Protein AF-A0A430AL68-F1 (afdb_monomer_lite)

pLDDT: mean 82.11, std 14.8, range [39.59, 92.88]

InterPro domains:
  IPR021512 Protein of unknown function DUF3173 [PF11372] (3-58)

Sequence (71 aa):
MITITKKDLVALGYGPTQSSNIIREAKKLMIKKGHTYYESRKLDRVPKEAIESLLGIKFPDKMNTSYEHKE

Foldseek 3Di:
DDKDFLVVCVLVVDDSVRSQVLQVQLLVQCVVVVNCVSVDPPDRIHHQVSSCVVVVHHDDPDPPSDPPPPD

Secondary structure (DSSP, 8-state):
--EEEHHHHHTTT--HHHHHHHHHHHHHHHHHTT-GGGG-TT--EEEHHHHHHHHT-PPPSS---------

Radius of gyration: 12.85 Å; chains: 1; bounding box: 28×24×36 Å

Structure (mmCIF, N/CA/C/O backbone):
data_AF-A0A430AL68-F1
#
_entry.id   AF-A0A430AL68-F1
#
loop_
_atom_site.group_PDB
_atom_site.id
_atom_site.type_symbol
_atom_site.label_atom_id
_atom_site.label_alt_id
_atom_site.label_comp_id
_atom_site.label_asym_id
_atom_site.label_entity_id
_atom_site.label_seq_id
_atom_site.pdbx_PDB_ins_code
_atom_site.Cartn_x
_atom_site.Cartn_y
_atom_site.Cartn_z
_atom_site.occupancy
_atom_site.B_iso_or_equiv
_atom_site.auth_seq_id
_atom_site.auth_comp_id
_atom_site.auth_asym_id
_atom_site.auth_atom_id
_atom_site.pdbx_PDB_model_num
ATOM 1 N N . MET A 1 1 ? -11.998 -10.134 -2.962 1.00 66.81 1 MET A N 1
ATOM 2 C CA . MET A 1 1 ? -11.313 -8.854 -2.678 1.00 66.81 1 MET A CA 1
ATOM 3 C C . MET A 1 1 ? -9.840 -9.020 -3.014 1.00 66.81 1 MET A C 1
ATOM 5 O O . MET A 1 1 ? -9.203 -9.877 -2.415 1.00 66.81 1 MET A O 1
ATOM 9 N N . ILE A 1 2 ? -9.317 -8.276 -3.993 1.00 81.88 2 ILE A N 1
ATOM 10 C CA . ILE A 1 2 ? -7.898 -8.355 -4.375 1.00 81.88 2 ILE A CA 1
ATOM 11 C C . ILE A 1 2 ? -7.104 -7.398 -3.481 1.00 81.88 2 ILE A C 1
ATOM 13 O O . ILE A 1 2 ? -7.354 -6.190 -3.463 1.00 81.88 2 ILE A O 1
ATOM 17 N N . THR A 1 3 ? -6.160 -7.944 -2.720 1.00 88.75 3 THR A N 1
ATOM 18 C CA . THR A 1 3 ? -5.226 -7.167 -1.899 1.00 88.75 3 THR A CA 1
ATOM 19 C C . THR A 1 3 ? -3.835 -7.236 -2.493 1.00 88.75 3 THR A C 1
ATOM 21 O O . THR A 1 3 ? -3.428 -8.295 -2.957 1.00 88.75 3 THR A O 1
ATOM 24 N N . ILE A 1 4 ? -3.109 -6.130 -2.417 1.00 88.12 4 ILE A N 1
ATOM 25 C CA . ILE A 1 4 ? -1.743 -5.999 -2.904 1.00 88.12 4 ILE A CA 1
ATOM 26 C C . ILE A 1 4 ? -0.817 -5.827 -1.700 1.00 88.12 4 ILE A C 1
ATOM 28 O O . ILE A 1 4 ? -1.110 -5.086 -0.753 1.00 88.12 4 ILE A O 1
ATOM 32 N N . THR A 1 5 ? 0.302 -6.535 -1.736 1.00 90.81 5 THR A N 1
ATOM 33 C CA . THR A 1 5 ? 1.399 -6.438 -0.777 1.00 90.81 5 THR A CA 1
ATOM 34 C C . THR A 1 5 ? 2.594 -5.724 -1.399 1.00 90.81 5 THR A C 1
ATOM 36 O O . THR A 1 5 ? 2.697 -5.555 -2.614 1.00 90.81 5 THR A O 1
ATOM 39 N N . LYS A 1 6 ? 3.567 -5.347 -0.562 1.00 89.56 6 LYS A N 1
ATOM 40 C CA . LYS A 1 6 ? 4.855 -4.827 -1.041 1.00 89.56 6 LYS A CA 1
ATOM 41 C C . LYS A 1 6 ? 5.511 -5.764 -2.065 1.00 89.56 6 LYS A C 1
ATOM 43 O O . LYS A 1 6 ? 6.113 -5.280 -3.014 1.00 89.56 6 LYS A O 1
AT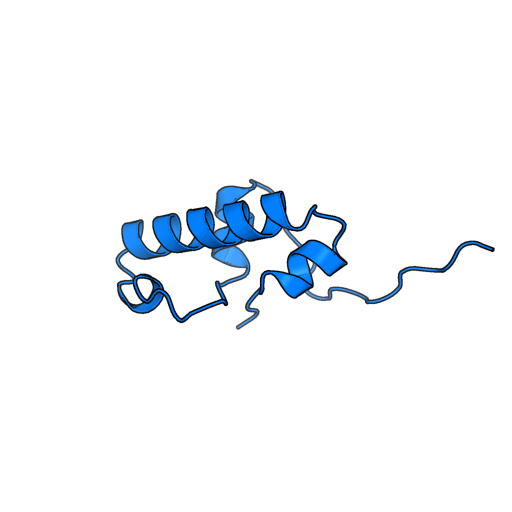OM 48 N N . LYS A 1 7 ? 5.421 -7.084 -1.859 1.00 89.00 7 LYS A N 1
ATOM 49 C CA . LYS A 1 7 ? 6.047 -8.076 -2.744 1.00 89.00 7 LYS A CA 1
ATOM 50 C C . LYS A 1 7 ? 5.410 -8.073 -4.127 1.00 89.00 7 LYS A C 1
ATOM 52 O O . LYS A 1 7 ? 6.139 -8.134 -5.105 1.00 89.00 7 LYS A O 1
ATOM 57 N N . ASP A 1 8 ? 4.092 -7.922 -4.193 1.00 88.25 8 ASP A N 1
ATOM 58 C CA . ASP A 1 8 ? 3.360 -7.867 -5.460 1.00 88.25 8 ASP A CA 1
ATOM 59 C C . ASP A 1 8 ? 3.752 -6.624 -6.267 1.00 88.25 8 ASP A C 1
ATOM 61 O O . ASP A 1 8 ? 3.963 -6.709 -7.467 1.00 88.25 8 ASP A O 1
ATOM 65 N N . LEU A 1 9 ? 3.944 -5.477 -5.604 1.00 87.69 9 LEU A N 1
ATOM 66 C CA . LEU A 1 9 ? 4.454 -4.267 -6.260 1.00 87.69 9 LEU A CA 1
ATOM 67 C C . LEU A 1 9 ? 5.888 -4.450 -6.774 1.00 87.69 9 LEU A C 1
ATOM 69 O O . LEU A 1 9 ? 6.200 -4.033 -7.886 1.00 87.69 9 LEU A O 1
ATOM 73 N N . VAL A 1 10 ? 6.752 -5.116 -6.005 1.00 90.12 10 VAL A N 1
ATOM 74 C CA . VAL A 1 10 ? 8.106 -5.452 -6.474 1.00 90.12 10 VAL A CA 1
ATOM 75 C C . VAL A 1 10 ? 8.046 -6.387 -7.683 1.00 90.12 10 VAL A C 1
ATOM 77 O O . VAL A 1 10 ? 8.748 -6.163 -8.664 1.00 90.12 10 VAL A O 1
ATOM 80 N N . ALA A 1 11 ? 7.147 -7.370 -7.656 1.00 87.31 11 ALA A N 1
ATOM 81 C CA . ALA A 1 11 ? 6.862 -8.265 -8.772 1.00 87.31 11 ALA A CA 1
ATOM 82 C C . ALA A 1 11 ? 6.100 -7.597 -9.931 1.00 87.31 11 ALA A C 1
ATOM 84 O O . ALA A 1 11 ? 5.810 -8.262 -10.911 1.00 87.31 11 ALA A O 1
ATOM 85 N N . LEU A 1 12 ? 5.756 -6.312 -9.842 1.00 84.19 12 LEU A N 1
ATOM 86 C CA . LEU A 1 12 ? 5.285 -5.511 -10.975 1.00 84.19 12 LEU A CA 1
ATOM 87 C C . LEU A 1 12 ? 6.409 -4.662 -11.586 1.00 84.19 12 LEU A C 1
ATOM 89 O O . LEU A 1 12 ? 6.187 -3.972 -12.577 1.00 84.19 12 LEU A O 1
ATOM 93 N N . GLY A 1 13 ? 7.610 -4.688 -11.000 1.00 86.88 13 GLY A N 1
ATOM 94 C CA . GLY A 1 13 ? 8.753 -3.878 -11.419 1.00 86.88 13 GLY A CA 1
ATOM 95 C C . GLY A 1 13 ? 8.940 -2.582 -10.625 1.00 86.88 13 GLY A C 1
ATOM 96 O O . GLY A 1 13 ? 9.839 -1.806 -10.943 1.00 86.88 13 GLY A O 1
ATOM 97 N N . TYR A 1 14 ? 8.148 -2.330 -9.575 1.00 88.69 14 TYR A N 1
ATOM 98 C CA . TYR A 1 14 ? 8.405 -1.194 -8.688 1.00 88.69 14 TYR A CA 1
ATOM 99 C C . TYR A 1 14 ? 9.611 -1.472 -7.786 1.00 88.69 14 TYR A C 1
ATOM 101 O O . TYR A 1 14 ? 9.733 -2.536 -7.178 1.00 88.69 14 TYR A O 1
ATOM 109 N N . GLY A 1 15 ? 10.481 -0.476 -7.602 1.00 92.25 15 GLY A N 1
ATOM 110 C CA . GLY A 1 15 ? 11.611 -0.608 -6.681 1.00 92.25 15 GLY A CA 1
ATOM 111 C C . GLY A 1 15 ? 11.152 -0.937 -5.246 1.00 92.25 15 GLY A C 1
ATOM 112 O O . GLY A 1 15 ? 10.060 -0.530 -4.834 1.00 92.25 15 GLY A O 1
ATOM 113 N N . PRO A 1 16 ? 11.961 -1.628 -4.423 1.00 91.06 16 PRO A N 1
ATOM 114 C CA . PRO A 1 16 ? 11.575 -2.022 -3.061 1.00 91.06 16 PRO A CA 1
ATOM 115 C C . PRO A 1 16 ? 11.228 -0.829 -2.153 1.00 91.06 16 PRO A C 1
ATOM 117 O O . PRO A 1 16 ? 10.310 -0.916 -1.325 1.00 91.06 16 PRO A O 1
ATOM 120 N N . THR A 1 17 ? 11.922 0.300 -2.319 1.00 92.88 17 THR A N 1
ATOM 121 C CA . THR A 1 17 ? 11.632 1.561 -1.617 1.00 92.88 17 THR A CA 1
ATOM 122 C C . THR A 1 17 ? 10.311 2.164 -2.086 1.00 92.88 17 THR A C 1
ATOM 124 O O . THR A 1 17 ? 9.453 2.487 -1.267 1.00 92.88 17 THR A O 1
ATOM 127 N N . GLN A 1 18 ? 10.109 2.243 -3.404 1.00 91.56 18 GLN A N 1
ATOM 128 C CA . GLN A 1 18 ? 8.885 2.773 -4.002 1.00 91.56 18 GLN A CA 1
ATOM 129 C C . GLN A 1 18 ? 7.664 1.942 -3.599 1.00 91.56 18 GLN A C 1
ATOM 131 O O . GLN A 1 18 ? 6.666 2.496 -3.153 1.00 91.56 18 GLN A O 1
ATOM 136 N N . SER A 1 19 ? 7.786 0.617 -3.637 1.00 92.19 19 SER A N 1
ATOM 137 C CA . SER A 1 19 ? 6.757 -0.319 -3.182 1.00 92.19 19 SER A CA 1
ATOM 138 C C . SER A 1 19 ? 6.377 -0.081 -1.720 1.00 92.19 19 SER A C 1
ATOM 140 O O . SER A 1 19 ? 5.199 -0.042 -1.377 1.00 92.19 19 SER A O 1
ATOM 142 N N . SER A 1 20 ? 7.363 0.144 -0.844 1.00 91.94 20 SER A N 1
ATOM 143 C CA . SER A 1 20 ? 7.103 0.437 0.576 1.00 91.94 20 SER A CA 1
ATOM 144 C C . SER A 1 20 ? 6.371 1.773 0.754 1.00 91.94 20 SER A C 1
ATOM 146 O O . SER A 1 20 ? 5.436 1.865 1.552 1.00 91.94 20 SER A O 1
ATOM 148 N N . ASN A 1 21 ? 6.760 2.792 -0.017 1.00 92.69 21 ASN A N 1
ATOM 149 C CA . ASN A 1 21 ? 6.107 4.098 -0.005 1.00 92.69 21 ASN A CA 1
ATOM 150 C C . ASN A 1 21 ? 4.661 4.014 -0.506 1.00 92.69 21 ASN A C 1
ATOM 152 O O . ASN A 1 21 ? 3.771 4.536 0.159 1.00 92.69 21 ASN A O 1
ATOM 156 N N . ILE A 1 22 ? 4.410 3.297 -1.604 1.00 91.81 22 ILE A N 1
ATOM 157 C CA . ILE A 1 22 ? 3.065 3.083 -2.158 1.00 91.81 22 ILE A CA 1
ATOM 158 C C . ILE A 1 22 ? 2.153 2.422 -1.122 1.00 91.81 22 ILE A C 1
ATOM 160 O O . ILE A 1 22 ? 1.062 2.925 -0.869 1.00 91.81 22 ILE A O 1
ATOM 164 N N . ILE A 1 23 ? 2.601 1.346 -0.463 1.00 91.38 23 ILE A N 1
ATOM 165 C CA . ILE A 1 23 ? 1.815 0.688 0.596 1.00 91.38 23 ILE A CA 1
ATOM 166 C C . ILE A 1 23 ? 1.500 1.670 1.729 1.00 91.38 23 ILE A C 1
ATOM 168 O O . ILE A 1 23 ? 0.375 1.707 2.227 1.00 91.38 23 ILE A O 1
ATOM 172 N N . ARG A 1 24 ? 2.473 2.492 2.133 1.00 91.31 24 ARG A N 1
ATOM 173 C CA . ARG A 1 24 ? 2.289 3.469 3.211 1.00 91.31 24 ARG A CA 1
ATOM 174 C C . ARG A 1 24 ? 1.278 4.555 2.843 1.00 91.31 24 ARG A C 1
ATOM 176 O O . ARG A 1 24 ? 0.428 4.887 3.665 1.00 91.31 24 ARG A O 1
ATOM 183 N N . GLU A 1 25 ? 1.353 5.094 1.633 1.00 92.44 25 GLU A N 1
ATOM 184 C CA . GLU A 1 25 ? 0.415 6.114 1.156 1.00 92.44 25 GLU A CA 1
ATOM 185 C C . GLU A 1 25 ? -0.988 5.528 0.921 1.00 92.44 25 GLU A C 1
ATOM 187 O O . GLU A 1 25 ? -1.981 6.130 1.328 1.00 92.44 25 GLU A O 1
ATOM 192 N N . ALA A 1 26 ? -1.088 4.302 0.399 1.00 92.44 26 ALA A N 1
ATOM 193 C CA . ALA A 1 26 ? -2.362 3.601 0.248 1.00 92.44 26 ALA A CA 1
ATOM 194 C C . ALA A 1 26 ? -3.050 3.355 1.603 1.00 92.44 26 ALA A C 1
ATOM 196 O O . ALA A 1 26 ? -4.258 3.558 1.726 1.00 92.44 26 ALA A O 1
ATOM 197 N N . LYS A 1 27 ? -2.294 2.997 2.654 1.00 91.31 27 LYS A N 1
ATOM 198 C CA . LYS A 1 27 ? -2.833 2.909 4.024 1.00 91.31 27 LYS A CA 1
ATOM 199 C C . LYS A 1 27 ? -3.388 4.242 4.504 1.00 91.31 27 LYS A C 1
ATOM 201 O O . LYS A 1 27 ? -4.513 4.282 4.988 1.00 91.31 27 LYS A O 1
ATOM 206 N N . LYS A 1 28 ? -2.628 5.333 4.355 1.00 91.75 28 LYS A N 1
ATOM 207 C CA . LYS A 1 28 ? -3.087 6.674 4.753 1.00 91.75 28 LYS A CA 1
ATOM 208 C C . LYS A 1 28 ? -4.376 7.060 4.035 1.00 91.75 28 LYS A C 1
ATOM 210 O O . LYS A 1 28 ? -5.279 7.605 4.662 1.00 91.75 28 LYS A O 1
ATOM 215 N N . LEU A 1 29 ? -4.480 6.741 2.745 1.00 91.62 29 LEU A N 1
ATOM 216 C CA . LEU A 1 29 ? -5.686 6.978 1.957 1.00 91.62 29 LEU A CA 1
ATOM 217 C C . LEU A 1 29 ? -6.879 6.174 2.495 1.00 91.62 29 LEU A C 1
ATOM 219 O O . LEU A 1 29 ? -7.968 6.725 2.628 1.00 91.62 29 LEU A O 1
ATOM 223 N N . MET A 1 30 ? -6.676 4.911 2.874 1.00 91.25 30 MET A N 1
ATOM 224 C CA . MET A 1 30 ? -7.723 4.091 3.495 1.00 91.25 30 MET A CA 1
ATOM 225 C C . MET A 1 30 ? -8.150 4.614 4.871 1.00 91.25 30 MET A C 1
ATOM 227 O O . MET A 1 30 ? -9.345 4.684 5.146 1.00 91.25 30 MET A O 1
ATOM 231 N N . ILE A 1 31 ? -7.203 5.049 5.705 1.00 90.81 31 ILE A N 1
ATOM 232 C CA . ILE A 1 31 ? -7.500 5.675 7.003 1.00 90.81 31 ILE A CA 1
ATOM 233 C C . ILE A 1 31 ? -8.304 6.964 6.792 1.00 90.81 31 ILE A C 1
ATOM 235 O O . ILE A 1 31 ? -9.320 7.166 7.450 1.00 90.81 31 ILE A O 1
ATOM 239 N N . LYS A 1 32 ? -7.919 7.797 5.814 1.00 91.12 32 LYS A N 1
ATOM 240 C CA . LYS A 1 32 ? -8.639 9.031 5.455 1.00 91.12 32 LYS A CA 1
ATOM 241 C C . LYS A 1 32 ? -10.066 8.763 4.962 1.00 91.12 32 LYS A C 1
ATOM 243 O O . LYS A 1 32 ? -10.943 9.590 5.180 1.00 91.12 32 LYS A O 1
ATOM 248 N N . LYS A 1 33 ? -10.309 7.608 4.336 1.00 89.56 33 LYS A N 1
ATOM 249 C CA . LYS A 1 33 ? -11.651 7.133 3.954 1.00 89.56 33 LYS A CA 1
ATOM 250 C C . LYS A 1 33 ? -12.483 6.614 5.142 1.00 89.56 33 LYS A C 1
ATOM 252 O O . LYS A 1 33 ? -13.629 6.233 4.943 1.00 89.56 33 LYS A O 1
ATOM 257 N N . GLY A 1 34 ? -11.932 6.601 6.358 1.00 91.06 34 GLY A N 1
ATOM 258 C CA . GLY A 1 34 ? -12.601 6.127 7.574 1.00 91.06 34 GLY A CA 1
ATOM 259 C C . GLY A 1 34 ? -12.279 4.677 7.946 1.00 91.06 34 GLY A C 1
ATOM 260 O O . GLY A 1 34 ? -12.841 4.151 8.904 1.00 91.06 34 GLY A O 1
ATOM 261 N N . HIS A 1 35 ? -11.365 4.010 7.232 1.00 89.12 35 HIS A N 1
ATOM 262 C CA . HIS A 1 35 ? -10.989 2.625 7.520 1.00 89.12 35 HIS A CA 1
ATOM 263 C C . HIS A 1 35 ? -9.807 2.556 8.499 1.00 89.12 35 HIS A C 1
ATOM 265 O O . HIS A 1 35 ? -8.653 2.373 8.101 1.00 89.12 35 HIS A O 1
ATOM 271 N N . THR A 1 36 ? -10.104 2.644 9.797 1.00 87.75 36 THR A N 1
ATOM 272 C CA . THR A 1 36 ? -9.120 2.572 10.901 1.00 87.75 36 THR A CA 1
ATOM 273 C C . THR A 1 36 ? -8.366 1.239 10.974 1.00 87.75 36 THR A C 1
ATOM 275 O O . THR A 1 36 ? -7.258 1.179 11.497 1.00 87.75 36 THR A O 1
ATOM 278 N N . TYR A 1 37 ? -8.890 0.174 10.357 1.00 87.56 37 TYR A N 1
ATOM 279 C CA . TYR A 1 37 ? -8.210 -1.122 10.234 1.00 87.56 37 TYR A CA 1
ATOM 280 C C . TYR A 1 37 ? -6.784 -1.015 9.651 1.00 87.56 37 TYR A C 1
ATOM 282 O O . TYR A 1 37 ? -5.884 -1.762 10.043 1.00 87.56 37 TYR A O 1
ATOM 290 N N . TYR A 1 38 ? -6.551 -0.060 8.742 1.00 87.56 38 TYR A N 1
ATOM 291 C CA . TYR A 1 38 ? -5.259 0.132 8.069 1.00 87.56 38 TYR A CA 1
ATOM 292 C C . TYR A 1 38 ? -4.241 0.956 8.867 1.00 87.56 38 TYR A C 1
ATOM 294 O O . TYR A 1 38 ? -3.108 1.129 8.414 1.00 87.56 38 TYR A O 1
ATOM 302 N N . GLU A 1 39 ? -4.608 1.426 10.059 1.00 85.88 39 GLU A N 1
ATOM 303 C CA . GLU A 1 39 ? -3.712 2.143 10.971 1.00 85.88 39 GLU A CA 1
ATOM 304 C C . GLU A 1 39 ? -2.646 1.222 11.588 1.00 85.88 39 GLU A C 1
ATOM 306 O O . GLU A 1 39 ? -1.559 1.662 11.971 1.00 85.88 39 GLU A O 1
ATOM 311 N N . SER A 1 40 ? -2.902 -0.091 11.610 1.00 87.75 40 SER A N 1
ATOM 312 C CA . SER A 1 40 ? -1.964 -1.069 12.155 1.00 87.75 40 SER A CA 1
ATOM 313 C C . SER A 1 40 ? -0.646 -1.123 11.373 1.00 87.75 40 SER A C 1
ATOM 315 O O . SER A 1 40 ? -0.587 -1.417 10.170 1.00 87.75 40 SER A O 1
ATOM 317 N N . ARG A 1 41 ? 0.463 -0.940 12.102 1.00 80.12 41 ARG A N 1
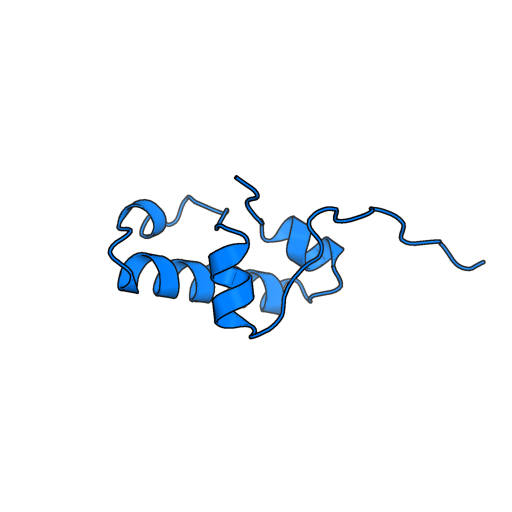ATOM 318 C CA . ARG A 1 41 ? 1.823 -1.081 11.558 1.00 80.12 41 ARG A CA 1
ATOM 319 C C . ARG A 1 41 ? 2.136 -2.500 11.078 1.00 80.12 41 ARG A C 1
ATOM 321 O O . ARG A 1 41 ? 2.962 -2.634 10.188 1.00 80.12 41 ARG A O 1
ATOM 328 N N . LYS A 1 42 ? 1.467 -3.530 11.613 1.00 84.00 42 LYS A N 1
ATOM 329 C CA . LYS A 1 42 ? 1.690 -4.945 11.248 1.00 84.00 42 LYS A CA 1
ATOM 330 C C . LYS A 1 42 ? 0.991 -5.372 9.949 1.00 84.00 42 LYS A C 1
ATOM 332 O O . LYS A 1 42 ? 1.165 -6.500 9.502 1.00 84.00 42 LYS A O 1
ATOM 337 N N . LEU A 1 43 ? 0.143 -4.518 9.374 1.00 84.19 43 LEU A N 1
ATOM 338 C CA . LEU A 1 43 ? -0.673 -4.888 8.222 1.00 84.19 43 LEU A CA 1
ATOM 339 C C . LEU A 1 43 ? 0.054 -4.587 6.907 1.00 84.19 43 LEU A C 1
ATOM 341 O O . LEU A 1 43 ? -0.077 -3.496 6.381 1.00 84.19 43 LEU A O 1
ATOM 345 N N . ASP A 1 44 ? 0.783 -5.524 6.316 1.00 81.50 44 ASP A N 1
ATOM 346 C CA . ASP A 1 44 ? 1.562 -5.253 5.086 1.00 81.50 44 ASP A CA 1
ATOM 347 C C . ASP A 1 44 ? 0.771 -5.403 3.773 1.00 81.50 44 ASP A C 1
ATOM 349 O O . ASP A 1 44 ? 1.340 -5.627 2.702 1.00 81.50 44 ASP A O 1
ATOM 353 N N . ARG A 1 45 ? -0.558 -5.289 3.857 1.00 88.12 45 ARG A N 1
ATOM 354 C CA . ARG A 1 45 ? -1.493 -5.497 2.747 1.00 88.12 45 ARG A CA 1
ATOM 355 C C . ARG A 1 45 ? -2.529 -4.380 2.682 1.00 88.12 45 ARG A C 1
ATOM 357 O O . ARG A 1 45 ? -3.057 -3.951 3.706 1.00 88.12 45 ARG A O 1
ATOM 364 N N . VAL A 1 46 ? -2.832 -3.930 1.471 1.00 90.94 46 VAL A N 1
ATOM 365 C CA . VAL A 1 46 ? -3.837 -2.894 1.180 1.00 90.94 46 VAL A CA 1
ATOM 366 C C . VAL A 1 46 ? -4.724 -3.349 0.016 1.00 90.94 46 VAL A C 1
ATOM 368 O O . VAL A 1 46 ? -4.313 -4.224 -0.748 1.00 90.94 46 VAL A O 1
ATOM 371 N N . PRO A 1 47 ? -5.949 -2.823 -0.139 1.00 90.38 47 PRO A N 1
ATOM 372 C CA . PRO A 1 47 ? -6.779 -3.163 -1.287 1.00 90.38 47 PRO A CA 1
ATOM 373 C C . PRO A 1 47 ? -6.162 -2.618 -2.575 1.00 90.38 47 PRO A C 1
ATOM 375 O O . PRO A 1 47 ? -5.606 -1.517 -2.578 1.00 90.38 47 PRO A O 1
ATOM 378 N N . LYS A 1 48 ? -6.332 -3.353 -3.679 1.00 89.50 48 LYS A N 1
ATOM 379 C CA . LYS A 1 48 ? -5.966 -2.897 -5.029 1.00 89.50 48 LYS A CA 1
ATOM 380 C C . LYS A 1 48 ? -6.547 -1.513 -5.330 1.00 89.50 48 LYS A C 1
ATOM 382 O O . LYS A 1 48 ? -5.802 -0.624 -5.722 1.00 89.50 48 LYS A O 1
ATOM 387 N N . GLU A 1 49 ? -7.823 -1.304 -5.018 1.00 88.56 49 GLU A N 1
ATOM 388 C CA . GLU A 1 49 ? -8.526 -0.029 -5.224 1.00 88.56 49 GLU A CA 1
ATOM 389 C C . GLU A 1 49 ? -7.834 1.167 -4.550 1.00 88.56 49 GLU A C 1
ATOM 391 O O . GLU A 1 49 ? -7.843 2.279 -5.075 1.00 88.56 49 GLU A O 1
ATOM 396 N N . ALA A 1 50 ? -7.214 0.961 -3.381 1.00 90.56 50 ALA A N 1
ATOM 397 C CA . ALA A 1 50 ? -6.492 2.023 -2.687 1.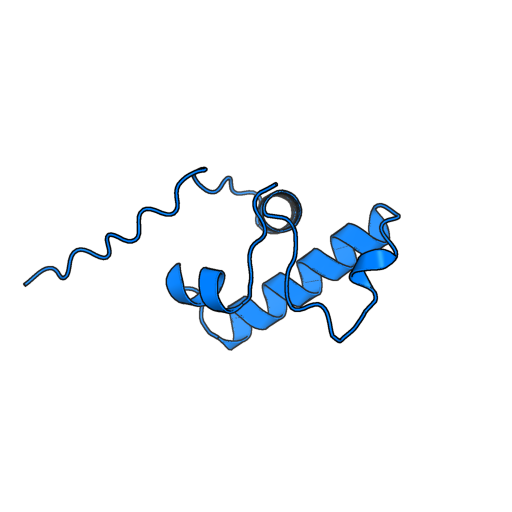00 90.56 50 ALA A CA 1
ATOM 398 C C . ALA A 1 50 ? -5.225 2.430 -3.446 1.00 90.56 50 ALA A C 1
ATOM 400 O O . ALA A 1 50 ? -4.897 3.613 -3.502 1.00 90.56 50 ALA A O 1
ATOM 401 N N . ILE A 1 51 ? -4.532 1.456 -4.041 1.00 89.44 51 ILE A N 1
ATOM 402 C CA . ILE A 1 51 ? -3.339 1.697 -4.856 1.00 89.44 51 ILE A CA 1
ATOM 403 C C . ILE A 1 51 ? -3.726 2.319 -6.199 1.00 89.44 51 ILE A C 1
ATOM 405 O O . ILE A 1 51 ? -3.082 3.270 -6.629 1.00 89.44 51 ILE A O 1
ATOM 409 N N . GLU A 1 52 ? -4.796 1.846 -6.835 1.00 90.06 52 GLU A N 1
ATOM 410 C CA . GLU A 1 52 ? -5.323 2.429 -8.076 1.00 90.06 52 GLU A CA 1
ATOM 411 C C . GLU A 1 52 ? -5.731 3.888 -7.880 1.00 90.06 52 GLU A C 1
ATOM 413 O O . GLU A 1 52 ? -5.341 4.760 -8.652 1.00 90.06 52 GLU A O 1
ATOM 418 N N . SER A 1 53 ? -6.446 4.176 -6.789 1.00 89.88 53 SER A N 1
ATOM 419 C CA . SER A 1 53 ? -6.833 5.538 -6.420 1.00 89.88 53 SER A CA 1
ATOM 420 C C . SER A 1 53 ? -5.633 6.428 -6.091 1.00 89.88 53 SER A C 1
ATOM 422 O O . SER A 1 53 ? -5.738 7.641 -6.248 1.00 89.88 53 SER A O 1
ATOM 424 N N . LEU A 1 54 ? -4.528 5.855 -5.604 1.00 89.56 54 LEU A N 1
ATOM 425 C CA . LEU A 1 54 ? -3.303 6.587 -5.289 1.00 89.56 54 LEU A CA 1
ATOM 426 C C . LEU A 1 54 ? -2.485 6.897 -6.550 1.00 89.56 54 LEU A C 1
ATOM 428 O O . LEU A 1 54 ? -1.972 8.002 -6.689 1.00 89.56 54 LEU A O 1
ATOM 432 N N . LEU A 1 55 ? -2.333 5.915 -7.440 1.00 87.06 55 LEU A N 1
ATOM 433 C CA . LEU A 1 55 ? -1.504 6.020 -8.642 1.00 87.06 55 LEU A CA 1
ATOM 434 C C . LEU A 1 55 ? -2.260 6.606 -9.844 1.00 87.06 55 LEU A C 1
ATOM 436 O O . LEU A 1 55 ? -1.627 7.004 -10.816 1.00 87.06 55 LEU A O 1
ATOM 440 N N . GLY A 1 56 ? -3.594 6.646 -9.801 1.00 86.56 56 GLY A N 1
ATOM 441 C CA . GLY A 1 56 ? -4.428 7.100 -10.916 1.00 86.56 56 GLY A CA 1
ATOM 442 C C . GLY A 1 56 ? -4.453 6.126 -12.099 1.00 86.56 56 GLY A C 1
ATOM 443 O O . GLY A 1 56 ? -4.811 6.516 -13.206 1.00 86.56 56 GLY A O 1
ATOM 444 N N . ILE A 1 57 ? -4.069 4.868 -11.877 1.00 85.56 57 ILE A N 1
ATOM 445 C CA . ILE A 1 57 ? -4.029 3.811 -12.896 1.00 85.56 57 ILE A CA 1
ATOM 446 C C . ILE A 1 57 ? -4.911 2.642 -12.468 1.00 85.56 57 ILE A C 1
ATOM 448 O O . ILE A 1 57 ? -5.125 2.436 -11.276 1.00 85.56 57 ILE A O 1
ATOM 452 N N . LYS A 1 58 ? -5.397 1.856 -13.432 1.00 81.88 58 LYS A N 1
ATOM 453 C CA . LYS A 1 58 ? -6.099 0.594 -13.164 1.00 81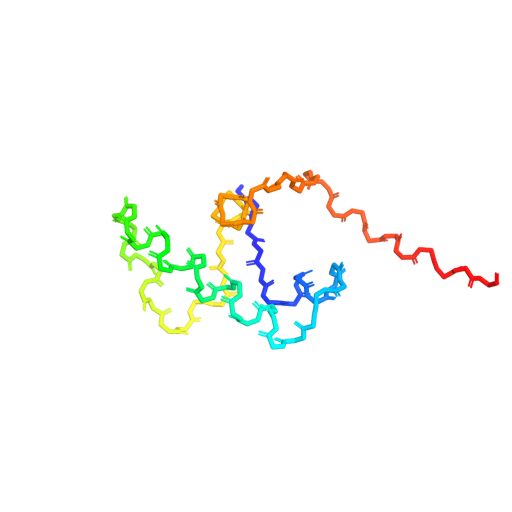.88 58 LYS A CA 1
ATOM 454 C C . LYS A 1 58 ? -5.157 -0.576 -13.402 1.00 81.88 58 LYS A C 1
ATOM 456 O O . LYS A 1 58 ? -4.560 -0.675 -14.473 1.00 81.88 58 LYS A O 1
ATOM 461 N N . PHE A 1 59 ? -5.041 -1.468 -12.427 1.00 75.12 59 PHE A N 1
ATOM 462 C CA . PHE A 1 59 ? -4.331 -2.728 -12.605 1.00 75.12 59 PHE A CA 1
ATOM 463 C C . PHE A 1 59 ? -5.280 -3.767 -13.218 1.00 75.12 59 PHE A C 1
ATOM 465 O O . PHE A 1 59 ? -6.473 -3.781 -12.898 1.00 75.12 59 PHE A O 1
ATOM 472 N N . PRO A 1 60 ? -4.787 -4.682 -14.066 1.00 71.81 60 PRO A N 1
ATOM 473 C CA . PRO A 1 60 ? -5.590 -5.814 -14.517 1.00 71.81 60 PRO A CA 1
ATOM 474 C C . PRO A 1 60 ? -6.015 -6.691 -13.322 1.00 71.81 60 PRO A C 1
ATOM 476 O O . PRO A 1 60 ? -5.327 -6.764 -12.303 1.00 71.81 60 PRO A O 1
ATOM 479 N N . ASP A 1 61 ? -7.183 -7.338 -13.397 1.00 64.50 61 ASP A N 1
ATOM 480 C CA . ASP A 1 61 ? -7.670 -8.248 -12.337 1.00 64.50 61 ASP A CA 1
ATOM 481 C C . ASP A 1 61 ? -6.861 -9.537 -12.217 1.00 64.50 61 ASP A C 1
ATOM 483 O O . ASP A 1 61 ? -6.857 -10.182 -11.170 1.00 64.50 61 ASP A O 1
ATOM 487 N N . LYS A 1 62 ? -6.117 -9.876 -13.269 1.00 56.81 62 LYS A N 1
ATOM 488 C CA . LYS A 1 62 ? -5.120 -10.936 -13.261 1.00 56.81 62 LYS A CA 1
ATOM 489 C C . LYS A 1 62 ? -3.751 -10.286 -13.385 1.00 56.81 62 LYS A C 1
ATOM 491 O O . LYS A 1 62 ? -3.401 -9.785 -14.452 1.00 56.81 62 LYS A O 1
ATOM 496 N N . MET A 1 63 ? -2.966 -10.304 -12.309 1.00 59.25 63 MET A N 1
ATOM 497 C CA . MET A 1 63 ? -1.516 -10.236 -12.468 1.00 59.25 63 MET A CA 1
ATOM 498 C C . MET A 1 63 ? -1.101 -11.564 -13.096 1.00 59.25 63 MET A C 1
ATOM 500 O O . MET A 1 63 ? -0.874 -12.545 -12.393 1.00 59.25 63 MET A O 1
ATOM 504 N N . ASN A 1 64 ? -1.102 -11.631 -14.427 1.00 47.56 64 ASN A N 1
ATOM 505 C CA . ASN A 1 64 ? -0.479 -12.747 -15.117 1.00 47.56 64 ASN A CA 1
ATOM 506 C C . ASN A 1 64 ? 1.004 -12.697 -14.744 1.00 47.56 64 ASN A C 1
ATOM 508 O O . ASN A 1 64 ? 1.720 -11.782 -15.148 1.00 47.56 64 ASN A O 1
ATOM 512 N N . THR A 1 65 ? 1.448 -13.644 -13.918 1.00 50.69 65 THR A N 1
ATOM 513 C CA . THR A 1 65 ? 2.870 -13.904 -13.704 1.00 50.69 65 THR A CA 1
ATOM 514 C C . THR A 1 65 ? 3.415 -14.546 -14.978 1.00 50.69 65 THR A C 1
ATOM 516 O O . THR A 1 65 ? 3.579 -15.748 -15.118 1.00 50.69 65 THR A O 1
ATOM 519 N N . SER A 1 66 ? 3.582 -13.716 -15.991 1.00 44.91 66 SER A N 1
ATOM 520 C CA . SER A 1 66 ? 4.283 -14.048 -17.215 1.00 44.91 66 SER A CA 1
ATOM 521 C C . SER A 1 66 ? 5.232 -12.893 -17.463 1.00 44.91 66 SER A C 1
ATOM 523 O O . SER A 1 66 ? 5.070 -12.110 -18.394 1.00 44.91 66 SER A O 1
ATOM 525 N N . TYR A 1 67 ? 6.226 -12.769 -16.579 1.00 51.81 67 TYR A N 1
ATOM 526 C CA . TYR A 1 67 ? 7.525 -12.334 -17.059 1.00 51.81 67 TYR A CA 1
ATOM 527 C C . TYR A 1 67 ? 7.987 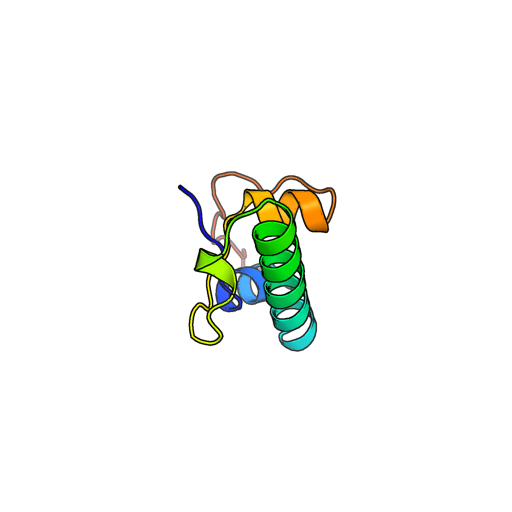-13.434 -18.009 1.00 51.81 67 TYR A C 1
ATOM 529 O O . TYR A 1 67 ? 8.571 -14.430 -17.589 1.00 51.81 67 TYR A O 1
ATOM 537 N N . GLU A 1 68 ? 7.630 -13.288 -19.283 1.00 45.31 68 GLU A N 1
ATOM 538 C CA . GLU A 1 68 ? 8.391 -13.900 -20.358 1.00 45.31 68 GLU A CA 1
ATOM 539 C C . GLU A 1 68 ? 9.840 -13.461 -20.143 1.00 45.31 68 GLU A C 1
ATOM 541 O O . GLU A 1 68 ? 10.192 -12.292 -20.326 1.00 45.31 68 GLU A O 1
ATOM 546 N N . HIS A 1 69 ? 10.668 -14.399 -19.686 1.00 39.59 69 HIS A N 1
ATOM 547 C CA . HIS A 1 69 ? 12.085 -14.365 -19.987 1.00 39.59 69 HIS A CA 1
ATOM 548 C C . HIS A 1 69 ? 12.178 -14.275 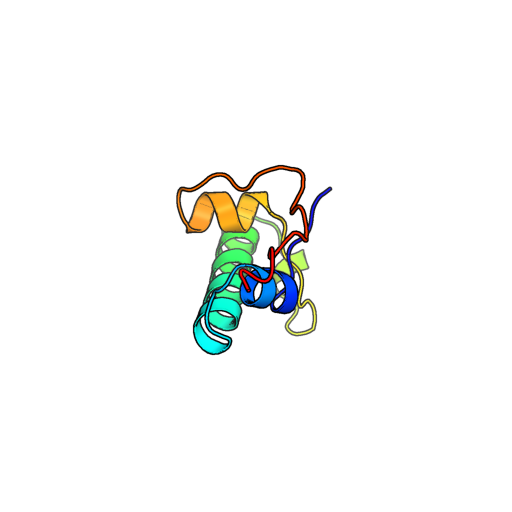-21.511 1.00 39.59 69 HIS A C 1
ATOM 550 O O . HIS A 1 69 ? 11.951 -15.260 -22.208 1.00 39.59 69 HIS A O 1
ATOM 556 N N . LYS A 1 70 ? 12.419 -13.071 -22.032 1.00 42.00 70 LYS A N 1
ATOM 557 C CA . LYS A 1 70 ? 12.926 -12.926 -23.391 1.00 42.00 70 LYS A CA 1
ATOM 558 C C . LYS A 1 70 ? 14.370 -13.413 -23.353 1.00 42.00 70 LYS A C 1
ATOM 560 O O . LYS A 1 70 ? 15.217 -12.727 -22.781 1.00 42.00 70 LYS A O 1
ATOM 565 N N . GLU A 1 71 ? 14.579 -14.630 -23.850 1.00 46.25 71 GLU A N 1
ATOM 566 C CA . GLU A 1 71 ? 15.880 -15.085 -24.356 1.00 46.25 71 GLU A CA 1
ATOM 567 C C . GLU A 1 71 ? 16.320 -14.238 -25.557 1.00 46.25 71 GLU A C 1
ATOM 569 O O . GLU A 1 71 ? 15.433 -13.736 -26.293 1.00 46.25 71 GLU A O 1
#

Organism: NCBI:txid180344